Protein AF-A0A7W9W9V7-F1 (afdb_monomer_lite)

InterPro domains:
  IPR002372 Pyrrolo-quinoline quinone repeat domain [PF13360] (13-119)
  IPR011047 Quinoprotein alcohol dehydrogenase-like superfamily [SSF50998] (37-112)
  IPR015943 WD40/YVTN repeat-like-containing domain superfamily [G3DSA:2.130.10.10] (14-160)

Structure (mmCIF, N/CA/C/O backbone):
data_AF-A0A7W9W9V7-F1
#
_entry.id   AF-A0A7W9W9V7-F1
#
loop_
_atom_site.group_PDB
_atom_site.id
_atom_site.type_symbol
_atom_site.label_atom_id
_atom_site.label_alt_id
_atom_site.label_comp_id
_atom_site.label_asym_id
_atom_site.label_entity_id
_atom_site.label_seq_id
_atom_site.pdbx_PDB_ins_code
_atom_site.Cartn_x
_atom_site.Cartn_y
_atom_site.Cartn_z
_atom_site.occupancy
_atom_site.B_iso_or_equiv
_atom_site.auth_seq_id
_atom_site.auth_comp_id
_atom_site.auth_asym_id
_atom_site.auth_atom_id
_atom_site.pdbx_PDB_model_num
ATOM 1 N N . MET A 1 1 ? -5.000 15.129 20.423 1.00 68.62 1 MET A N 1
ATOM 2 C CA . MET A 1 1 ? -4.828 14.314 19.197 1.00 68.62 1 MET A CA 1
ATOM 3 C C . MET A 1 1 ? -5.102 12.851 19.519 1.00 68.62 1 MET A C 1
ATOM 5 O O . MET A 1 1 ? -4.839 12.450 20.645 1.00 68.62 1 MET A O 1
ATOM 9 N N . GLN A 1 2 ? -5.674 12.078 18.591 1.00 83.38 2 GLN A N 1
ATOM 10 C CA . GLN A 1 2 ? -5.824 10.624 18.764 1.00 83.38 2 GLN A CA 1
ATOM 11 C C . GLN A 1 2 ? -4.444 9.952 18.804 1.00 83.38 2 GLN A C 1
ATOM 13 O O . GLN A 1 2 ? -3.494 10.460 18.209 1.00 83.38 2 GLN A O 1
ATOM 18 N N . LYS A 1 3 ? -4.331 8.821 19.503 1.00 89.19 3 LYS A N 1
ATOM 19 C CA . LYS A 1 3 ? -3.087 8.054 19.621 1.00 89.19 3 LYS A CA 1
ATOM 20 C C . LYS A 1 3 ? -3.262 6.687 18.968 1.00 89.19 3 LYS A C 1
ATOM 22 O O . LYS A 1 3 ? -4.068 5.887 19.439 1.00 89.19 3 LYS A O 1
ATOM 27 N N . LEU A 1 4 ? -2.495 6.428 17.910 1.00 92.69 4 LEU A N 1
ATOM 28 C CA . LEU A 1 4 ? -2.424 5.131 17.239 1.00 92.69 4 LEU A CA 1
ATOM 29 C C . LEU A 1 4 ? -1.257 4.323 17.812 1.00 92.69 4 LEU A C 1
ATOM 31 O O . LEU A 1 4 ? -0.113 4.770 17.799 1.00 92.69 4 LEU A O 1
ATOM 35 N N . GLN A 1 5 ? -1.549 3.133 18.323 1.00 94.25 5 GLN A N 1
ATOM 36 C CA . GLN A 1 5 ? -0.560 2.165 18.774 1.00 94.25 5 GLN A CA 1
ATOM 37 C C . GLN A 1 5 ? -0.550 0.968 17.827 1.00 94.25 5 GLN A C 1
ATOM 39 O O . GLN A 1 5 ? -1.594 0.373 17.561 1.00 94.25 5 GLN A O 1
ATOM 44 N N . VAL A 1 6 ? 0.640 0.592 17.363 1.00 96.00 6 VAL A N 1
ATOM 45 C CA . VAL A 1 6 ? 0.853 -0.512 16.422 1.00 96.00 6 VAL A CA 1
ATOM 46 C C . VAL A 1 6 ? 1.598 -1.644 17.122 1.00 96.00 6 VAL A C 1
ATOM 48 O O . VAL A 1 6 ? 2.554 -1.408 17.860 1.00 96.00 6 VAL A O 1
ATOM 51 N N . ARG A 1 7 ? 1.130 -2.876 16.926 1.00 94.62 7 ARG A N 1
ATOM 52 C CA . ARG A 1 7 ? 1.750 -4.124 17.388 1.00 94.62 7 ARG A CA 1
ATOM 53 C C . ARG A 1 7 ? 1.702 -5.136 16.251 1.00 94.62 7 ARG A C 1
ATOM 55 O O . ARG A 1 7 ? 0.890 -4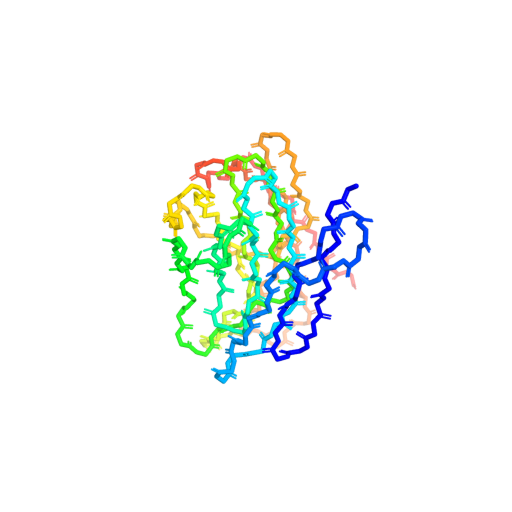.998 15.343 1.00 94.62 7 ARG A O 1
ATOM 62 N N . LYS A 1 8 ? 2.526 -6.178 16.326 1.00 92.38 8 LYS A N 1
ATOM 63 C CA . LYS A 1 8 ? 2.643 -7.189 15.268 1.00 92.38 8 LYS A CA 1
ATOM 64 C C . LYS A 1 8 ? 1.301 -7.858 14.928 1.00 92.38 8 LYS A C 1
ATOM 66 O O . LYS A 1 8 ? 1.033 -8.143 13.767 1.00 92.38 8 LYS A O 1
ATOM 71 N N . GLU A 1 9 ? 0.434 -8.067 15.912 1.00 93.69 9 GLU A N 1
ATOM 72 C CA . GLU A 1 9 ? -0.843 -8.776 15.753 1.00 93.69 9 GLU A CA 1
ATOM 73 C C . GLU A 1 9 ? -2.027 -7.838 15.470 1.00 93.69 9 GLU A C 1
ATOM 75 O O . GLU A 1 9 ? -3.124 -8.295 15.142 1.00 93.69 9 GLU A O 1
ATOM 80 N N . GLY A 1 10 ? -1.855 -6.527 15.649 1.00 96.19 10 GLY A N 1
ATOM 81 C CA . GLY A 1 10 ? -2.987 -5.615 15.715 1.00 96.19 10 GLY A CA 1
ATOM 82 C C . GLY A 1 10 ? -2.635 -4.161 15.977 1.00 96.19 10 GLY A C 1
ATOM 83 O O . GLY A 1 10 ? -1.504 -3.804 16.295 1.00 96.19 10 GLY A O 1
ATOM 84 N N . ILE A 1 11 ? -3.652 -3.313 15.906 1.00 96.88 11 ILE A N 1
ATOM 85 C CA . ILE A 1 11 ? -3.535 -1.895 16.243 1.00 96.88 11 ILE A CA 1
ATOM 86 C C . ILE A 1 11 ? -4.584 -1.496 17.274 1.00 96.88 11 ILE A C 1
ATOM 88 O O . ILE A 1 11 ? -5.614 -2.158 17.434 1.00 96.88 11 ILE A O 1
ATOM 92 N N . GLN A 1 12 ? -4.331 -0.384 17.948 1.00 95.62 12 GLN A N 1
ATOM 93 C CA . GLN A 1 12 ? -5.271 0.252 18.853 1.00 95.62 12 GLN A CA 1
ATOM 94 C C . GLN A 1 12 ? -5.295 1.753 18.594 1.00 95.62 12 GLN A C 1
ATOM 96 O O . GLN A 1 12 ? -4.243 2.384 18.509 1.00 95.62 12 GLN A O 1
ATOM 101 N N . LEU A 1 13 ? -6.495 2.318 18.520 1.00 93.88 13 LEU A N 1
ATOM 102 C CA . LEU A 1 13 ? -6.699 3.755 18.456 1.00 93.88 13 LEU A CA 1
ATOM 103 C C . LEU A 1 13 ? -7.353 4.224 19.758 1.00 93.88 13 LEU A C 1
ATOM 105 O O . LEU A 1 13 ? -8.423 3.747 20.146 1.00 93.88 13 LEU A O 1
ATOM 109 N N . SER A 1 14 ? -6.697 5.159 20.437 1.00 90.50 14 SER A N 1
ATOM 110 C CA . SER A 1 14 ? -7.190 5.794 21.660 1.00 90.50 14 SER A CA 1
ATOM 111 C C . SER A 1 14 ? -7.475 7.274 21.421 1.00 90.50 14 SER A C 1
ATOM 113 O O . SER A 1 14 ? -6.846 7.924 20.580 1.00 90.50 14 SER A O 1
ATOM 115 N N . ASN A 1 15 ? -8.417 7.832 22.182 1.00 84.06 15 ASN A N 1
ATOM 116 C CA . ASN A 1 15 ? -8.675 9.270 22.150 1.00 84.06 15 ASN A CA 1
ATOM 117 C C . ASN A 1 15 ? -7.528 10.069 22.810 1.00 84.06 15 ASN A C 1
ATOM 119 O O . ASN A 1 15 ? -6.579 9.499 23.349 1.00 84.06 15 ASN A O 1
ATOM 123 N N . ALA A 1 16 ? -7.626 11.403 22.794 1.00 74.62 16 ALA A N 1
ATOM 124 C CA . ALA A 1 16 ? -6.597 12.288 23.352 1.00 74.62 16 ALA A CA 1
ATOM 125 C C . ALA A 1 16 ? -6.362 12.114 24.864 1.00 74.62 16 ALA A C 1
ATOM 127 O O . ALA A 1 16 ? -5.272 12.401 25.344 1.00 74.62 16 ALA A O 1
ATOM 128 N N . ALA A 1 17 ? -7.357 11.607 25.596 1.00 74.25 17 ALA A N 1
ATOM 129 C CA . ALA A 1 17 ? -7.260 11.299 27.021 1.00 74.25 17 ALA A CA 1
ATOM 130 C C . ALA A 1 17 ? -6.739 9.871 27.288 1.00 74.25 17 ALA A C 1
ATOM 132 O O . ALA A 1 17 ? -6.799 9.392 28.416 1.00 74.25 17 ALA A O 1
ATOM 133 N N . GLY A 1 18 ? -6.289 9.152 26.252 1.00 68.75 18 GLY A N 1
ATOM 134 C CA . GLY A 1 18 ? -5.790 7.781 26.359 1.00 68.75 18 GLY A CA 1
ATOM 135 C C . GLY A 1 18 ? -6.872 6.719 26.574 1.00 68.75 18 GLY A C 1
ATOM 136 O O . GLY A 1 18 ? -6.539 5.536 26.646 1.00 68.75 18 GLY A O 1
ATOM 137 N N . ARG A 1 19 ? -8.158 7.096 26.625 1.00 74.25 19 ARG A N 1
ATOM 138 C CA . ARG A 1 19 ? -9.258 6.130 26.742 1.00 74.25 19 ARG A CA 1
ATOM 139 C C . ARG A 1 19 ? -9.362 5.324 25.450 1.00 74.25 19 ARG A C 1
ATOM 141 O O . ARG A 1 19 ? -9.248 5.880 24.352 1.00 74.25 19 ARG A O 1
ATOM 148 N N . ALA A 1 20 ? -9.555 4.015 25.602 1.00 71.88 20 ALA A N 1
ATOM 149 C CA . ALA A 1 20 ? -9.632 3.087 24.484 1.00 71.88 20 ALA A CA 1
ATOM 150 C C . ALA A 1 20 ? -10.795 3.475 23.559 1.00 71.88 20 ALA A C 1
ATOM 152 O O . ALA A 1 20 ? -11.940 3.528 24.000 1.00 71.88 20 ALA A O 1
ATOM 153 N N . GLY A 1 21 ? -10.488 3.774 22.294 1.00 87.69 21 GLY A N 1
ATOM 154 C CA . GLY A 1 21 ? -11.496 3.911 21.247 1.00 87.69 21 GLY A CA 1
ATOM 155 C C . GLY A 1 21 ? -11.855 2.528 20.726 1.00 87.69 21 GLY A C 1
ATOM 156 O O . GLY A 1 21 ? -12.924 2.002 21.012 1.00 87.69 21 GLY A O 1
ATOM 157 N N . TRP A 1 22 ? -10.919 1.904 20.015 1.00 94.31 22 TRP A N 1
ATOM 158 C CA . TRP A 1 22 ? -11.064 0.529 19.544 1.00 94.31 22 TRP A CA 1
ATOM 159 C C . TRP A 1 22 ? -9.703 -0.147 19.366 1.00 94.31 22 TRP A C 1
ATOM 161 O O . TRP A 1 22 ? -8.666 0.503 19.212 1.00 94.31 22 TRP A O 1
ATOM 171 N N . LYS A 1 23 ? -9.714 -1.482 19.381 1.00 95.50 23 LYS A N 1
ATOM 172 C CA . LYS A 1 23 ? -8.563 -2.345 19.090 1.00 95.50 23 LYS A CA 1
ATOM 173 C C . LYS A 1 23 ? -8.964 -3.357 18.026 1.00 95.50 23 LYS A C 1
ATOM 175 O O . LYS A 1 23 ? -10.078 -3.875 18.062 1.00 95.50 23 LYS A O 1
ATOM 180 N N . LYS A 1 24 ? -8.056 -3.658 17.098 1.00 96.31 24 LYS A N 1
ATOM 181 C CA . LYS A 1 24 ? -8.298 -4.617 16.017 1.00 96.31 24 LYS A CA 1
ATOM 182 C C . LYS A 1 24 ? -7.123 -5.567 15.847 1.00 96.31 24 LYS A C 1
ATOM 184 O O . LYS A 1 24 ? -5.980 -5.123 15.789 1.00 96.31 24 LYS A O 1
ATOM 189 N N . SER A 1 25 ? -7.431 -6.860 15.763 1.00 96.62 25 SER A N 1
ATOM 190 C CA . SER A 1 25 ? -6.486 -7.915 15.386 1.00 96.62 25 SER A CA 1
ATOM 191 C C . SER A 1 25 ? -6.539 -8.155 13.877 1.00 96.62 25 SER A C 1
ATOM 193 O O . SER A 1 25 ? -7.611 -8.032 13.271 1.00 96.62 25 SER A O 1
ATOM 195 N N . PHE A 1 26 ? -5.397 -8.499 13.284 1.00 96.00 26 PHE A N 1
ATOM 196 C CA . PHE A 1 26 ? -5.284 -8.873 11.868 1.00 96.00 26 PHE A CA 1
ATOM 197 C C . PHE A 1 26 ? -4.765 -10.290 11.653 1.00 96.00 26 PHE A C 1
ATOM 199 O O . PHE A 1 26 ? -4.544 -10.668 10.504 1.00 96.00 26 PHE A O 1
ATOM 206 N N . LEU A 1 27 ? -4.625 -11.082 12.721 1.00 93.62 27 LEU A N 1
ATOM 207 C CA . LEU A 1 27 ? -4.211 -12.477 12.609 1.00 93.62 27 LEU A CA 1
ATOM 208 C C . LEU A 1 27 ? -5.088 -13.233 11.583 1.00 93.62 27 LEU A C 1
ATOM 210 O O . LEU A 1 27 ? -6.304 -13.025 11.551 1.00 93.62 27 LEU A O 1
ATOM 214 N N . PRO A 1 28 ? -4.490 -14.086 10.730 1.00 92.94 28 PRO A N 1
ATOM 215 C CA . PRO A 1 28 ? -3.086 -14.516 10.757 1.00 92.94 28 PRO A CA 1
ATOM 216 C C . PRO A 1 28 ? -2.092 -13.528 10.115 1.00 92.94 28 PRO A C 1
ATOM 218 O O . PRO A 1 28 ? -0.888 -13.771 10.157 1.00 92.94 28 PRO A O 1
ATOM 221 N N . ALA A 1 29 ? -2.554 -12.419 9.532 1.00 93.38 29 ALA A N 1
ATOM 222 C CA . ALA A 1 29 ? -1.665 -11.426 8.941 1.00 93.38 29 ALA A CA 1
ATOM 223 C C . ALA A 1 29 ? -0.896 -10.648 10.022 1.00 93.38 29 ALA A C 1
ATOM 225 O O . ALA A 1 29 ? -1.431 -10.298 11.076 1.00 93.38 29 ALA A O 1
ATOM 226 N N . THR A 1 30 ? 0.371 -10.357 9.733 1.00 96.12 30 THR A N 1
ATOM 227 C CA . THR A 1 30 ? 1.224 -9.522 10.587 1.00 96.12 30 THR A CA 1
ATOM 228 C C . THR A 1 30 ? 1.097 -8.062 10.174 1.00 96.12 30 THR A C 1
ATOM 230 O O . THR A 1 30 ? 1.137 -7.758 8.985 1.00 96.12 30 THR A O 1
ATOM 233 N N . VAL A 1 31 ? 0.980 -7.152 11.137 1.00 97.88 31 VAL A N 1
ATOM 234 C CA . VAL A 1 31 ? 1.024 -5.707 10.898 1.00 97.88 31 VAL A CA 1
ATOM 235 C C . VAL A 1 31 ? 2.471 -5.267 10.701 1.00 97.88 31 VAL A C 1
ATOM 237 O O . VAL A 1 31 ? 3.326 -5.504 11.552 1.00 97.88 31 VAL A O 1
ATOM 240 N N . ILE A 1 32 ? 2.722 -4.607 9.576 1.00 97.06 32 ILE A N 1
ATOM 241 C CA . ILE A 1 32 ? 4.015 -4.016 9.211 1.00 97.06 32 ILE A CA 1
ATOM 242 C C . ILE A 1 32 ? 4.066 -2.555 9.665 1.00 97.06 32 ILE A C 1
ATOM 244 O O . ILE A 1 32 ? 5.096 -2.077 10.127 1.00 97.06 32 ILE A O 1
ATOM 248 N N . GLY A 1 33 ? 2.943 -1.849 9.564 1.00 97.44 33 GLY A N 1
ATOM 249 C CA . GLY A 1 33 ? 2.835 -0.455 9.970 1.00 97.44 33 GLY A CA 1
ATOM 250 C C . GLY A 1 33 ? 1.412 0.059 9.829 1.00 97.44 33 GLY A C 1
ATOM 251 O O . GLY A 1 33 ? 0.570 -0.585 9.196 1.00 97.44 33 GLY A O 1
ATOM 252 N N . ALA A 1 34 ? 1.129 1.213 10.421 1.00 97.75 34 ALA A N 1
ATOM 253 C CA . ALA A 1 34 ? -0.162 1.861 10.268 1.00 97.75 34 ALA A CA 1
ATOM 254 C C . ALA A 1 34 ? -0.059 3.379 10.399 1.00 97.75 34 ALA A C 1
ATOM 256 O O . ALA A 1 34 ? 0.781 3.894 11.135 1.00 97.75 34 ALA A O 1
ATOM 257 N N . GLU A 1 35 ? -0.960 4.080 9.722 1.00 97.00 35 GLU A N 1
ATOM 258 C CA . GLU A 1 35 ? -1.030 5.536 9.706 1.00 97.00 35 GLU A CA 1
ATOM 259 C C . GLU A 1 35 ? -2.478 5.999 9.875 1.00 97.00 35 GLU A C 1
ATOM 261 O O . GLU A 1 35 ? -3.396 5.446 9.266 1.00 97.00 35 GLU A O 1
ATOM 266 N N . LEU A 1 36 ? -2.682 7.008 10.724 1.00 95.44 36 LEU A N 1
ATOM 267 C CA . LEU A 1 36 ? -3.952 7.716 10.856 1.00 95.44 36 LEU A CA 1
ATOM 268 C C . LEU A 1 36 ? -3.914 8.930 9.923 1.00 95.44 36 LEU A C 1
ATOM 270 O O . LEU A 1 36 ? -3.105 9.831 10.130 1.00 95.44 36 LEU A O 1
ATOM 274 N N . ALA A 1 37 ? -4.817 8.972 8.948 1.00 93.75 37 ALA A N 1
ATOM 275 C CA . ALA A 1 37 ? -4.983 10.088 8.029 1.00 93.75 37 ALA A CA 1
ATOM 276 C C . ALA A 1 37 ? -6.449 10.534 8.036 1.00 93.75 37 ALA A C 1
ATOM 278 O O . ALA A 1 37 ? -7.335 9.807 7.585 1.00 93.75 37 ALA A O 1
ATOM 279 N N . SER A 1 38 ? -6.700 11.735 8.561 1.00 89.62 38 SER A N 1
ATOM 280 C CA . SER A 1 38 ? -8.045 12.309 8.701 1.00 89.62 38 SER A CA 1
ATOM 281 C C . SER A 1 38 ? -9.007 11.384 9.470 1.00 89.62 38 SER A C 1
ATOM 283 O O . SER A 1 38 ? -8.833 11.173 10.670 1.00 89.62 38 SER A O 1
ATOM 285 N N . ASP A 1 39 ? -10.021 10.839 8.798 1.00 93.56 39 ASP A N 1
ATOM 286 C CA . ASP A 1 39 ? -11.054 9.949 9.332 1.00 93.56 39 ASP A CA 1
ATOM 287 C C . ASP A 1 39 ? -10.761 8.462 9.066 1.00 93.56 39 ASP A C 1
ATOM 289 O O . ASP A 1 39 ? -11.617 7.605 9.300 1.00 93.56 39 ASP A O 1
ATOM 293 N N . ARG A 1 40 ? -9.552 8.134 8.598 1.00 96.62 40 ARG A N 1
ATOM 294 C CA . ARG A 1 40 ? -9.166 6.787 8.170 1.00 96.62 40 ARG A CA 1
ATOM 295 C C . ARG A 1 40 ? -7.881 6.314 8.824 1.00 96.62 40 ARG A C 1
ATOM 297 O O . ARG A 1 40 ? -6.961 7.086 9.078 1.00 96.62 40 ARG A O 1
ATOM 304 N N . VAL A 1 41 ? -7.797 5.007 9.042 1.00 97.81 41 VAL A N 1
ATOM 305 C CA . VAL A 1 41 ? -6.564 4.328 9.446 1.00 97.81 41 VAL A CA 1
ATOM 306 C C . VAL A 1 41 ? -6.155 3.352 8.358 1.00 97.81 41 VAL A C 1
ATOM 308 O O . VAL A 1 41 ? -6.908 2.443 8.012 1.00 97.81 41 VAL A O 1
ATOM 311 N N . PHE A 1 42 ? -4.947 3.524 7.841 1.00 98.50 42 PHE A N 1
ATOM 312 C CA . PHE A 1 42 ? -4.347 2.658 6.839 1.00 98.50 42 PHE A CA 1
ATOM 313 C C . PHE A 1 42 ? -3.393 1.705 7.537 1.00 98.50 42 PHE A C 1
ATOM 315 O O . PHE A 1 42 ? -2.492 2.141 8.244 1.00 98.50 42 PHE A O 1
ATOM 322 N N . VAL A 1 43 ? -3.593 0.404 7.363 1.00 98.62 43 VAL A N 1
ATOM 323 C CA . VAL A 1 43 ? -2.812 -0.643 8.023 1.00 98.62 43 VAL A CA 1
ATOM 324 C C . VAL A 1 43 ? -2.151 -1.492 6.959 1.00 98.62 43 VAL A C 1
ATOM 326 O O . VAL A 1 43 ? -2.822 -2.205 6.211 1.00 98.62 43 VAL A O 1
ATOM 329 N N . THR A 1 44 ? -0.828 -1.412 6.897 1.00 98.56 44 THR A N 1
ATOM 330 C CA . THR A 1 44 ? -0.032 -2.304 6.059 1.00 98.56 44 THR A CA 1
ATOM 331 C C . THR A 1 44 ? 0.127 -3.619 6.797 1.00 98.56 44 THR A C 1
ATOM 333 O O . THR A 1 44 ? 0.644 -3.657 7.916 1.00 98.56 44 THR A O 1
ATOM 336 N N . VAL A 1 45 ? -0.341 -4.692 6.178 1.00 97.62 45 VAL A N 1
ATOM 337 C CA . VAL A 1 45 ? -0.298 -6.053 6.708 1.00 97.62 45 VAL A CA 1
ATOM 338 C C . VAL A 1 45 ? 0.468 -6.954 5.746 1.00 97.62 45 VAL A C 1
ATOM 340 O O . VAL A 1 45 ? 0.657 -6.606 4.587 1.00 97.62 45 VAL A O 1
ATOM 343 N N . SER A 1 46 ? 0.906 -8.123 6.200 1.00 95.62 46 SER A N 1
ATOM 344 C CA . SER A 1 46 ? 1.770 -9.025 5.427 1.00 95.62 46 SER A CA 1
ATOM 345 C C . SER A 1 46 ? 1.233 -9.438 4.050 1.00 95.62 46 SER A C 1
ATOM 347 O O . SER A 1 46 ? 2.029 -9.846 3.215 1.00 95.62 46 SER A O 1
ATOM 349 N N . ASP A 1 47 ? -0.073 -9.320 3.796 1.00 94.19 47 ASP A N 1
ATOM 350 C CA . ASP A 1 47 ? -0.717 -9.640 2.514 1.00 94.19 47 ASP A CA 1
ATOM 351 C C . ASP A 1 47 ? -1.307 -8.414 1.778 1.00 94.19 47 ASP A C 1
ATOM 353 O O . ASP A 1 47 ? -2.039 -8.574 0.799 1.00 94.19 47 ASP A O 1
ATOM 357 N N . GLY A 1 48 ? -1.022 -7.183 2.223 1.00 96.88 48 GLY A N 1
ATOM 358 C CA . GLY A 1 48 ? -1.446 -5.965 1.525 1.00 96.88 48 GLY A CA 1
ATOM 359 C C . GLY A 1 48 ? -1.753 -4.766 2.424 1.00 96.88 48 GLY A C 1
ATOM 360 O O . GLY A 1 48 ? -1.056 -4.494 3.400 1.00 96.88 48 GLY A O 1
ATOM 361 N N . LEU A 1 49 ? -2.788 -4.005 2.065 1.00 98.62 49 LEU A N 1
ATOM 362 C CA . LEU A 1 49 ? -3.175 -2.753 2.718 1.00 98.62 49 LEU A CA 1
ATOM 363 C C . LEU A 1 49 ? -4.664 -2.770 3.074 1.00 98.62 49 LEU A C 1
ATOM 365 O O . LEU A 1 49 ? -5.517 -3.092 2.247 1.00 98.62 49 LEU A O 1
ATOM 369 N N . ILE A 1 50 ? -4.989 -2.397 4.306 1.00 98.56 50 ILE A N 1
ATOM 370 C CA . ILE A 1 50 ? -6.362 -2.302 4.806 1.00 98.56 50 ILE A CA 1
ATOM 371 C C . ILE A 1 50 ? -6.652 -0.848 5.164 1.00 98.56 50 ILE A C 1
ATOM 373 O O . ILE A 1 50 ? -5.843 -0.213 5.832 1.00 98.56 50 ILE A O 1
ATOM 377 N N . CYS A 1 51 ? -7.825 -0.344 4.787 1.00 98.56 51 CYS A N 1
ATOM 378 C CA . CYS A 1 51 ? -8.326 0.936 5.278 1.00 98.56 51 CYS A CA 1
ATOM 379 C C . CYS A 1 51 ? -9.489 0.709 6.236 1.00 98.56 51 CYS A C 1
ATOM 381 O O . CYS A 1 51 ? -10.423 -0.048 5.946 1.00 98.56 51 CYS A O 1
ATOM 383 N N . LEU A 1 52 ? -9.420 1.371 7.382 1.00 98.44 52 LEU A N 1
ATOM 384 C CA . LEU A 1 52 ? -10.436 1.358 8.417 1.00 98.44 52 LEU A CA 1
ATOM 385 C C . LEU A 1 52 ? -11.001 2.760 8.620 1.00 98.44 52 LEU A C 1
ATOM 387 O O . LEU A 1 52 ? -10.281 3.747 8.517 1.00 98.44 52 LEU A O 1
ATOM 391 N N . ASP A 1 53 ? -12.262 2.822 9.012 1.00 96.44 53 ASP A N 1
ATOM 392 C CA . ASP A 1 53 ? -12.870 4.002 9.610 1.00 96.44 53 ASP A CA 1
ATOM 393 C C . ASP A 1 53 ? -12.203 4.288 10.966 1.00 96.44 53 ASP A C 1
ATOM 395 O O . ASP A 1 53 ? -12.175 3.424 11.847 1.00 96.44 53 ASP A O 1
ATOM 399 N N . ALA A 1 54 ? -11.657 5.488 11.153 1.00 94.50 54 ALA A N 1
ATOM 400 C CA . ALA A 1 54 ? -10.951 5.851 12.380 1.00 94.50 54 ALA A CA 1
ATOM 401 C C . ALA A 1 54 ? -11.893 5.958 13.585 1.00 94.50 54 ALA A C 1
ATOM 403 O O . ALA A 1 54 ? -11.461 5.775 14.722 1.00 94.50 54 ALA A O 1
ATOM 404 N N . LYS A 1 55 ? -13.186 6.219 13.375 1.00 92.38 55 LYS A N 1
ATOM 405 C CA . LYS A 1 55 ? -14.145 6.375 14.473 1.00 92.38 55 LYS A CA 1
ATOM 406 C C . LYS A 1 55 ? -14.499 5.034 15.121 1.00 92.38 55 LYS A C 1
ATOM 408 O O . LYS A 1 55 ? -14.565 4.957 16.345 1.00 92.38 55 LYS A O 1
ATOM 413 N N . HIS A 1 56 ? -14.686 3.984 14.325 1.00 92.00 56 HIS A N 1
ATOM 414 C CA . HIS A 1 56 ? -15.212 2.697 14.793 1.00 92.00 56 HIS A CA 1
ATOM 415 C C . HIS A 1 56 ? 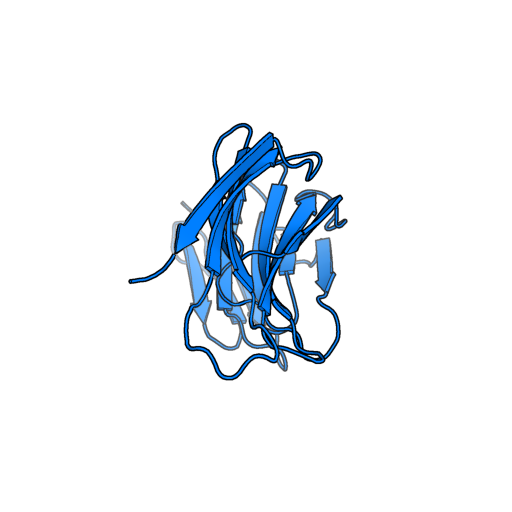-14.292 1.497 14.514 1.00 92.00 56 HIS A C 1
ATOM 417 O O . HIS A 1 56 ? -14.602 0.386 14.935 1.00 92.00 56 HIS A O 1
ATOM 423 N N . GLY A 1 57 ? -13.200 1.667 13.763 1.00 95.50 57 GLY A N 1
ATOM 424 C CA . GLY A 1 57 ? -12.289 0.578 13.385 1.00 95.50 57 GLY A CA 1
ATOM 425 C C . GLY A 1 57 ? -12.875 -0.394 12.355 1.00 95.50 57 GLY A C 1
ATOM 426 O O . GLY A 1 57 ? -12.334 -1.485 12.140 1.00 95.50 57 GLY A O 1
ATOM 427 N N . ARG A 1 58 ? -13.995 -0.028 11.719 1.00 96.94 58 ARG A N 1
ATOM 428 C CA . ARG A 1 58 ? -14.656 -0.845 10.693 1.00 96.94 58 ARG A CA 1
ATOM 429 C C . ARG A 1 58 ? -13.832 -0.825 9.415 1.00 96.94 58 ARG A C 1
ATOM 431 O O . ARG A 1 58 ? -13.397 0.234 8.984 1.00 96.94 58 ARG A O 1
ATOM 438 N N . GLN A 1 59 ? -13.645 -1.987 8.796 1.00 98.12 59 GLN A N 1
ATOM 439 C CA . GLN A 1 59 ? -12.963 -2.062 7.507 1.00 98.12 59 GLN A CA 1
ATOM 440 C C . GLN A 1 59 ? -13.813 -1.404 6.421 1.00 98.12 59 GLN A C 1
ATOM 442 O O . GLN A 1 59 ? -14.961 -1.794 6.223 1.00 98.12 59 GLN A O 1
ATOM 447 N N . LEU A 1 60 ? -13.225 -0.432 5.726 1.00 98.38 60 LEU A N 1
ATOM 448 C CA . LEU A 1 60 ? -13.817 0.235 4.569 1.00 98.38 60 LEU A CA 1
ATOM 449 C C . LEU A 1 60 ? -13.463 -0.518 3.289 1.00 98.38 60 LEU A C 1
ATOM 451 O O . LEU A 1 60 ? -14.334 -0.808 2.476 1.00 98.38 60 LEU A O 1
ATOM 455 N N . TRP A 1 61 ? -12.192 -0.892 3.141 1.00 98.69 61 TRP A N 1
ATOM 456 C CA . TRP A 1 61 ? -11.708 -1.684 2.015 1.00 98.69 61 TRP A CA 1
ATOM 457 C C . TRP A 1 61 ? -10.427 -2.446 2.369 1.00 98.69 61 TRP A C 1
ATOM 459 O O . TRP A 1 61 ? -9.781 -2.188 3.390 1.00 98.69 61 TRP A O 1
ATOM 469 N N . ARG A 1 62 ? -10.059 -3.401 1.509 1.00 98.19 62 ARG A N 1
ATOM 470 C CA . ARG A 1 62 ? -8.788 -4.131 1.567 1.00 98.19 62 ARG A CA 1
ATOM 471 C C . ARG A 1 62 ? -8.218 -4.296 0.164 1.00 98.19 62 ARG A C 1
ATOM 473 O O . ARG A 1 62 ? -8.875 -4.863 -0.702 1.00 98.19 62 ARG A O 1
ATOM 480 N N . PHE A 1 63 ? -6.984 -3.850 -0.013 1.00 98.31 63 PHE A N 1
ATOM 481 C CA . PHE A 1 63 ? -6.154 -4.141 -1.168 1.00 98.31 63 PHE A CA 1
ATOM 482 C C . PHE A 1 63 ? -5.261 -5.337 -0.827 1.00 98.31 63 PHE A C 1
ATOM 484 O O . PHE A 1 63 ? -4.509 -5.286 0.148 1.00 98.31 63 PHE A O 1
ATOM 491 N N . ARG A 1 64 ? -5.365 -6.423 -1.595 1.00 97.06 64 ARG A N 1
ATOM 492 C CA . ARG A 1 64 ? -4.534 -7.620 -1.415 1.00 97.06 64 ARG A CA 1
ATOM 493 C C . ARG A 1 64 ? -3.446 -7.658 -2.472 1.00 97.06 64 ARG A C 1
ATOM 495 O O . ARG A 1 64 ? -3.709 -7.389 -3.643 1.00 97.06 64 ARG A O 1
ATOM 502 N N . LEU A 1 65 ? -2.244 -8.015 -2.048 1.00 95.44 65 LEU A N 1
ATOM 503 C CA . LEU A 1 65 ? -1.190 -8.401 -2.971 1.00 95.44 65 LEU A CA 1
ATOM 504 C C . LEU A 1 65 ? -1.444 -9.831 -3.482 1.00 95.44 65 LEU A C 1
ATOM 506 O O . LEU A 1 65 ? -2.163 -10.588 -2.826 1.00 95.44 65 LEU A O 1
ATOM 510 N N . PRO A 1 66 ? -0.873 -10.203 -4.641 1.00 91.00 66 PRO A N 1
ATOM 511 C CA . PRO A 1 66 ? -0.849 -11.591 -5.090 1.00 91.00 66 PRO A CA 1
ATOM 512 C C . PRO A 1 66 ? -0.206 -12.533 -4.064 1.00 91.00 66 PRO A C 1
ATOM 514 O O . PRO A 1 66 ? 0.574 -12.106 -3.209 1.00 91.00 66 PRO A O 1
ATOM 517 N N . ASP A 1 67 ? -0.501 -13.827 -4.180 1.00 85.94 67 ASP A N 1
ATOM 518 C CA . ASP A 1 67 ? 0.081 -14.844 -3.307 1.00 85.94 67 ASP A CA 1
ATOM 519 C C . ASP A 1 67 ? 1.614 -14.823 -3.353 1.00 85.94 67 ASP A C 1
ATOM 521 O O . ASP A 1 67 ? 2.225 -14.565 -4.388 1.00 85.94 67 ASP A O 1
ATOM 525 N N . ARG A 1 68 ? 2.241 -15.123 -2.207 1.00 82.44 68 ARG A N 1
ATOM 526 C CA . ARG A 1 68 ? 3.705 -15.107 -2.009 1.00 82.44 68 ARG A CA 1
ATOM 527 C C . ARG A 1 68 ? 4.368 -13.739 -2.210 1.00 82.44 68 ARG A C 1
ATOM 529 O O . ARG A 1 68 ? 5.595 -13.668 -2.296 1.00 82.44 68 ARG A O 1
ATOM 536 N N . HIS A 1 69 ? 3.596 -12.659 -2.260 1.00 90.25 69 HIS A N 1
ATOM 537 C CA . HIS A 1 69 ? 4.112 -11.298 -2.174 1.00 90.25 69 HIS A CA 1
ATOM 538 C C . HIS A 1 69 ? 3.929 -10.759 -0.758 1.00 90.25 69 HIS A C 1
ATOM 540 O O . HIS A 1 69 ? 2.975 -11.110 -0.063 1.00 90.25 69 HIS A O 1
ATOM 546 N N . SER A 1 70 ? 4.831 -9.881 -0.331 1.00 91.25 70 SER A N 1
ATOM 547 C CA . SER A 1 70 ? 4.734 -9.226 0.973 1.00 91.25 70 SER A CA 1
ATOM 548 C C . SER A 1 70 ? 5.181 -7.772 0.875 1.00 91.25 70 SER A C 1
ATOM 550 O O . SER A 1 70 ? 6.149 -7.478 0.162 1.00 91.25 70 SER A O 1
ATOM 552 N N . PRO A 1 71 ? 4.503 -6.830 1.560 1.00 95.38 71 PRO A N 1
ATOM 553 C CA . PRO A 1 71 ? 4.986 -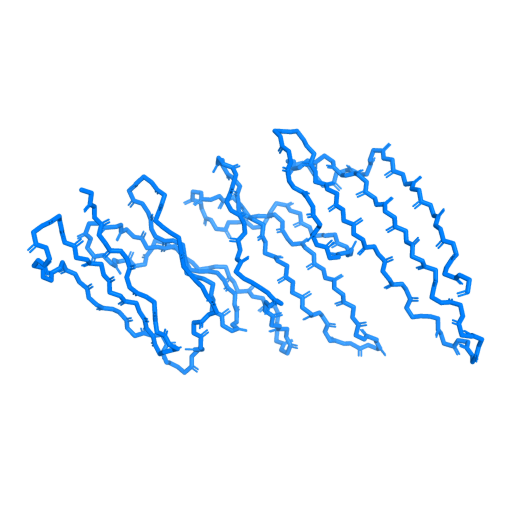5.462 1.592 1.00 95.38 71 PRO A CA 1
ATOM 554 C C . PRO A 1 71 ? 6.391 -5.413 2.195 1.00 95.38 71 PRO A C 1
ATOM 556 O O . PRO A 1 71 ? 6.665 -6.054 3.208 1.00 95.38 71 PRO A O 1
ATOM 559 N N . SER A 1 72 ? 7.280 -4.640 1.578 1.00 92.94 72 SER A N 1
ATOM 560 C CA . SER A 1 72 ? 8.655 -4.478 2.059 1.00 92.94 72 SER A CA 1
ATOM 561 C C . SER A 1 72 ? 8.749 -3.468 3.205 1.00 92.94 72 SER A C 1
ATOM 563 O O . SER A 1 72 ? 9.727 -3.461 3.948 1.00 92.94 72 SER A O 1
ATOM 565 N N . LYS A 1 73 ? 7.732 -2.610 3.348 1.00 95.38 73 LYS A N 1
ATOM 566 C CA . LYS A 1 73 ? 7.632 -1.546 4.352 1.00 95.38 73 LYS A CA 1
ATOM 567 C C . LYS A 1 73 ? 6.191 -1.066 4.509 1.00 95.38 73 LYS A C 1
ATOM 569 O O . LYS A 1 73 ? 5.315 -1.462 3.742 1.00 95.38 73 LYS A O 1
ATOM 574 N N . GLN A 1 74 ? 5.959 -0.192 5.491 1.00 97.00 74 GLN A N 1
ATOM 575 C CA . GLN A 1 74 ? 4.693 0.527 5.635 1.00 97.00 74 GLN A CA 1
ATOM 576 C C . GLN A 1 74 ? 4.364 1.304 4.349 1.00 97.00 74 GLN A C 1
ATOM 578 O O . GLN A 1 74 ? 5.240 1.935 3.753 1.00 97.00 74 GLN A O 1
ATOM 583 N N . ALA A 1 75 ? 3.100 1.253 3.928 1.00 97.81 75 ALA A N 1
ATOM 584 C CA . ALA A 1 75 ? 2.597 2.019 2.799 1.00 97.81 75 ALA A CA 1
ATOM 585 C C . ALA A 1 75 ? 2.748 3.527 3.042 1.00 97.81 75 ALA A C 1
ATOM 587 O O . ALA A 1 75 ? 2.555 4.006 4.157 1.00 97.81 75 ALA A O 1
ATOM 588 N N . VAL A 1 76 ? 3.063 4.270 1.983 1.00 98.00 76 VAL A N 1
ATOM 589 C CA . VAL A 1 76 ? 3.237 5.727 2.044 1.00 98.00 76 VAL A CA 1
ATOM 590 C C . VAL A 1 76 ? 1.955 6.400 1.575 1.00 98.00 76 VAL A C 1
ATOM 592 O O . VAL A 1 76 ? 1.512 6.153 0.452 1.00 98.00 76 VAL A O 1
ATOM 595 N N . LEU A 1 77 ? 1.365 7.258 2.405 1.00 97.31 77 LEU A N 1
ATOM 596 C CA . LEU A 1 77 ? 0.193 8.051 2.034 1.00 97.31 77 LEU A CA 1
ATOM 597 C C . LEU A 1 77 ? 0.604 9.391 1.419 1.00 97.31 77 LEU A C 1
ATOM 599 O O . LEU A 1 77 ? 1.545 10.046 1.864 1.00 97.31 77 LEU A O 1
ATOM 603 N N . SER A 1 78 ? -0.110 9.820 0.379 1.00 95.81 78 SER A N 1
ATOM 604 C CA . SER A 1 78 ? 0.082 11.138 -0.223 1.00 95.81 78 SER A CA 1
ATOM 605 C C . SER A 1 78 ? -1.206 11.663 -0.860 1.00 95.81 78 SER A C 1
ATOM 607 O O . SER A 1 78 ? -1.434 11.534 -2.067 1.00 95.81 78 SER A O 1
ATOM 609 N N . GLY A 1 79 ? -2.053 12.288 -0.042 1.00 94.12 79 GLY A N 1
ATOM 610 C CA . GLY A 1 79 ? -3.375 12.768 -0.457 1.00 94.12 79 GLY A CA 1
ATOM 611 C C . GLY A 1 79 ? -4.282 11.609 -0.877 1.00 94.12 79 GLY A C 1
ATOM 612 O O . GLY A 1 79 ? -4.499 10.671 -0.112 1.00 94.12 79 GLY A O 1
ATOM 613 N N . GLU A 1 80 ? -4.758 11.644 -2.120 1.00 95.75 80 GLU A N 1
ATOM 614 C CA . GLU A 1 80 ? -5.685 10.644 -2.686 1.00 95.75 80 GLU A CA 1
ATOM 615 C C . GLU A 1 80 ? -5.052 9.259 -2.935 1.00 95.75 80 GLU A C 1
ATOM 617 O O . GLU A 1 80 ? -5.722 8.342 -3.406 1.00 95.75 80 GLU A O 1
ATOM 622 N N . LEU A 1 81 ? -3.748 9.103 -2.687 1.00 97.75 81 LEU A N 1
ATOM 623 C CA . LEU A 1 81 ? -2.982 7.920 -3.068 1.00 97.75 81 LEU A CA 1
ATOM 624 C C . LEU A 1 81 ? -2.310 7.266 -1.866 1.00 97.75 81 LEU A C 1
ATOM 626 O O . LEU A 1 81 ? -1.759 7.941 -0.995 1.00 97.75 81 LEU A O 1
ATOM 630 N N . ALA A 1 82 ? -2.294 5.939 -1.880 1.00 98.12 82 ALA A N 1
ATOM 631 C CA . ALA A 1 82 ? -1.457 5.106 -1.036 1.00 98.12 82 ALA A CA 1
ATOM 632 C C . ALA A 1 82 ? -0.488 4.305 -1.914 1.00 98.12 82 ALA A C 1
ATOM 634 O O . ALA A 1 82 ? -0.911 3.632 -2.855 1.00 98.12 82 ALA A O 1
ATOM 635 N N . PHE A 1 83 ? 0.804 4.350 -1.598 1.00 98.31 83 PHE A N 1
ATOM 636 C CA . PHE A 1 83 ? 1.832 3.593 -2.306 1.00 98.31 83 PHE A CA 1
ATOM 637 C C . PHE A 1 83 ? 2.232 2.360 -1.505 1.00 98.31 83 PHE A C 1
ATOM 639 O O . PHE A 1 83 ? 2.721 2.472 -0.379 1.00 98.31 83 PHE A O 1
ATOM 646 N N . VAL A 1 84 ? 2.044 1.181 -2.094 1.00 98.12 84 VAL A N 1
ATOM 647 C CA . VAL A 1 84 ? 2.383 -0.108 -1.482 1.00 98.12 84 VAL A CA 1
ATOM 648 C C . VAL A 1 84 ? 3.593 -0.679 -2.204 1.00 98.12 84 VAL A C 1
ATOM 650 O O . VAL A 1 84 ? 3.480 -1.111 -3.350 1.00 98.12 84 VAL A O 1
ATOM 653 N N . CYS A 1 85 ? 4.742 -0.675 -1.531 1.00 96.62 85 CYS A N 1
ATOM 654 C CA . CYS A 1 85 ? 5.971 -1.299 -2.014 1.00 96.62 85 CYS A CA 1
ATOM 655 C C . CYS A 1 85 ? 6.050 -2.735 -1.488 1.00 96.62 85 CYS A C 1
ATOM 657 O O . CYS A 1 85 ? 5.824 -2.964 -0.298 1.00 96.62 85 CYS A O 1
ATOM 659 N N . PHE A 1 86 ? 6.359 -3.698 -2.350 1.00 94.88 86 PHE A N 1
ATOM 660 C CA . PHE A 1 86 ? 6.348 -5.117 -2.009 1.00 94.88 86 PHE A CA 1
ATOM 661 C C . PHE A 1 86 ? 7.411 -5.902 -2.767 1.00 94.88 86 PHE A C 1
ATOM 663 O O . PHE A 1 86 ? 7.816 -5.529 -3.869 1.00 94.88 86 PHE A O 1
ATOM 670 N N . TRP A 1 87 ? 7.829 -7.011 -2.167 1.00 91.38 87 TRP A N 1
ATOM 671 C CA . TRP A 1 87 ? 8.619 -8.026 -2.843 1.00 91.38 87 TRP A CA 1
ATOM 672 C C . TRP A 1 87 ? 7.688 -8.894 -3.681 1.00 91.38 87 TRP A C 1
ATOM 674 O O . TRP A 1 87 ? 6.750 -9.498 -3.155 1.00 91.38 87 TRP A O 1
ATOM 684 N N . ALA A 1 88 ? 7.940 -8.932 -4.985 1.00 85.06 88 ALA A N 1
ATOM 685 C CA . ALA A 1 88 ? 7.303 -9.859 -5.900 1.00 85.06 88 ALA A CA 1
ATOM 686 C C . ALA A 1 88 ? 8.183 -11.106 -6.033 1.00 85.06 88 ALA A C 1
ATOM 688 O O . ALA A 1 88 ? 9.392 -10.997 -6.256 1.00 85.06 88 ALA A O 1
ATOM 689 N N . SER A 1 89 ? 7.576 -12.282 -5.883 1.00 73.19 89 SER A N 1
ATOM 690 C CA . SER A 1 89 ? 8.253 -13.566 -6.053 1.00 73.19 89 SER A CA 1
ATOM 691 C C . SER A 1 89 ? 7.797 -14.223 -7.356 1.00 73.19 89 SER A C 1
ATOM 693 O O . SER A 1 89 ? 6.625 -14.196 -7.719 1.00 73.19 89 SER A O 1
ATOM 695 N N . GLY A 1 90 ? 8.754 -14.762 -8.108 1.00 71.00 90 GLY A N 1
ATOM 696 C CA . GLY A 1 90 ? 8.564 -15.326 -9.443 1.00 71.00 90 GLY A CA 1
ATOM 697 C C . GLY A 1 90 ? 9.867 -15.967 -9.912 1.00 71.00 90 GLY A C 1
ATOM 698 O O . GLY A 1 90 ? 10.602 -16.498 -9.084 1.00 71.00 90 GLY A O 1
ATOM 699 N N . ALA A 1 91 ? 10.197 -15.869 -11.204 1.00 64.38 91 ALA A N 1
ATOM 700 C CA . ALA A 1 91 ? 11.508 -16.305 -11.704 1.00 64.38 91 ALA A CA 1
ATOM 701 C C . ALA A 1 91 ? 12.678 -15.564 -11.019 1.00 64.38 91 ALA A C 1
ATOM 703 O O . ALA A 1 91 ? 13.738 -16.148 -10.819 1.00 64.38 91 ALA A O 1
ATOM 704 N N . TYR A 1 92 ? 12.452 -14.312 -10.596 1.00 70.88 92 TYR A N 1
ATOM 705 C CA . TYR A 1 92 ? 13.404 -13.508 -9.831 1.00 70.88 92 TYR A CA 1
ATOM 706 C C . TYR A 1 92 ? 12.700 -12.679 -8.755 1.00 70.88 92 TYR A C 1
ATOM 708 O O . TYR A 1 92 ? 11.597 -12.165 -8.978 1.00 70.88 92 TYR A O 1
ATOM 716 N N . LEU A 1 93 ? 13.360 -12.506 -7.607 1.00 72.62 93 LEU A N 1
ATOM 717 C CA . LEU A 1 93 ? 12.919 -11.579 -6.566 1.00 72.62 93 LEU A CA 1
ATOM 718 C C . LEU A 1 93 ? 13.183 -10.141 -7.015 1.00 72.62 93 LEU A C 1
ATOM 720 O O . LEU A 1 93 ? 14.315 -9.780 -7.321 1.00 72.62 93 LEU A O 1
ATOM 724 N N . HIS A 1 94 ? 12.137 -9.319 -7.038 1.00 82.81 94 HIS A N 1
ATOM 725 C CA . HIS A 1 94 ? 12.253 -7.895 -7.345 1.00 82.81 94 HIS A CA 1
ATOM 726 C C . HIS A 1 94 ? 11.252 -7.071 -6.532 1.00 82.81 94 HIS A C 1
ATOM 728 O O . HIS A 1 94 ? 10.202 -7.562 -6.113 1.00 82.81 94 HIS A O 1
ATOM 734 N N . CYS A 1 95 ? 11.574 -5.796 -6.314 1.00 90.00 95 CYS A N 1
ATOM 735 C CA . CYS A 1 95 ? 10.647 -4.842 -5.716 1.00 90.00 95 CYS A CA 1
ATOM 736 C C . CYS A 1 95 ? 9.660 -4.323 -6.759 1.00 90.00 95 CYS A C 1
ATOM 738 O O . CYS A 1 95 ? 10.031 -4.000 -7.890 1.00 90.00 95 CYS A O 1
ATOM 740 N N . ARG A 1 96 ? 8.405 -4.166 -6.349 1.00 93.44 96 ARG A N 1
ATOM 741 C CA . ARG A 1 96 ? 7.366 -3.474 -7.111 1.00 93.44 96 ARG A CA 1
ATOM 742 C C . ARG A 1 96 ? 6.652 -2.471 -6.224 1.00 93.44 96 ARG A C 1
ATOM 744 O O . ARG A 1 96 ? 6.573 -2.643 -5.006 1.00 93.44 96 ARG A O 1
ATOM 751 N N . THR A 1 97 ? 6.090 -1.447 -6.848 1.00 96.88 97 THR A N 1
ATOM 752 C CA . THR A 1 97 ? 5.283 -0.430 -6.183 1.00 96.88 97 THR A CA 1
ATOM 753 C C . THR A 1 97 ? 3.925 -0.336 -6.867 1.00 96.88 97 THR A C 1
ATOM 755 O O . THR A 1 97 ? 3.843 -0.154 -8.079 1.00 96.88 97 THR A O 1
ATOM 758 N N . ASN A 1 98 ? 2.852 -0.442 -6.084 1.00 97.75 98 ASN A N 1
ATOM 759 C CA . ASN A 1 98 ? 1.495 -0.117 -6.517 1.00 97.75 98 ASN A CA 1
ATOM 760 C C . ASN A 1 98 ? 1.129 1.293 -6.057 1.00 97.75 98 ASN A C 1
ATOM 762 O O . ASN A 1 98 ? 1.398 1.632 -4.903 1.00 97.75 98 ASN A O 1
ATOM 766 N N . ALA A 1 99 ? 0.412 2.050 -6.889 1.00 98.25 99 ALA A N 1
ATOM 767 C CA . ALA A 1 99 ? -0.459 3.110 -6.389 1.00 98.25 99 ALA A CA 1
ATOM 768 C C . ALA A 1 99 ? -1.882 2.593 -6.239 1.00 98.25 99 ALA A C 1
ATOM 770 O O . ALA A 1 99 ? -2.446 1.957 -7.134 1.00 98.25 99 ALA A O 1
ATOM 771 N N . VAL A 1 100 ? -2.466 2.914 -5.097 1.00 98.56 100 VAL A N 1
ATOM 772 C CA . VAL A 1 100 ? -3.816 2.544 -4.707 1.00 98.56 100 VAL A CA 1
ATOM 773 C C . VAL A 1 100 ? -4.585 3.824 -4.406 1.00 98.56 100 VAL A C 1
ATOM 775 O O . VAL A 1 100 ? -4.094 4.690 -3.684 1.00 98.56 100 VAL A O 1
ATOM 778 N N . ASP A 1 101 ? -5.787 3.944 -4.953 1.00 98.31 101 ASP A N 1
ATOM 779 C CA . ASP A 1 101 ? -6.729 5.003 -4.605 1.00 98.31 101 ASP A CA 1
ATOM 780 C C . ASP A 1 101 ? -7.100 4.890 -3.116 1.00 98.31 101 ASP A C 1
ATOM 782 O O . ASP A 1 101 ? -7.603 3.857 -2.661 1.00 98.31 101 ASP A O 1
ATOM 786 N N . SER A 1 102 ? -6.819 5.933 -2.333 1.00 97.50 102 SER A N 1
ATOM 787 C CA . SER A 1 102 ? -6.937 5.889 -0.871 1.00 97.50 102 SER A CA 1
ATOM 788 C C . SER A 1 102 ? -8.395 5.855 -0.390 1.00 97.50 102 SER A C 1
ATOM 790 O O . SER A 1 102 ? -8.687 5.365 0.708 1.00 97.50 102 SER A O 1
ATOM 792 N N . ALA A 1 103 ? -9.337 6.304 -1.221 1.00 97.81 103 ALA A N 1
ATOM 793 C CA . ALA A 1 103 ? -10.758 6.294 -0.905 1.00 97.81 103 ALA A CA 1
ATOM 794 C C . ALA A 1 103 ? -11.377 4.900 -1.084 1.00 97.81 103 ALA A C 1
ATOM 796 O O . ALA A 1 103 ? -12.174 4.473 -0.241 1.00 97.81 103 ALA A O 1
ATOM 797 N N . THR A 1 104 ? -10.985 4.189 -2.145 1.00 98.19 104 THR A N 1
ATOM 798 C CA . THR A 1 104 ? -11.650 2.969 -2.633 1.00 98.19 104 THR A CA 1
ATOM 799 C C . THR A 1 104 ? -10.821 1.693 -2.504 1.00 98.19 104 THR A C 1
ATOM 801 O O . THR A 1 104 ? -11.383 0.601 -2.571 1.00 98.19 104 THR A O 1
ATOM 804 N N . GLY A 1 105 ? -9.501 1.796 -2.347 1.00 98.00 105 GLY A N 1
ATOM 805 C CA . GLY A 1 105 ? -8.598 0.645 -2.335 1.00 98.00 105 GLY A CA 1
ATOM 806 C C . GLY A 1 105 ? -8.329 0.049 -3.721 1.00 98.00 105 GLY A C 1
ATOM 807 O O . GLY A 1 105 ? -7.724 -1.020 -3.819 1.00 98.00 105 GLY A O 1
ATOM 808 N N . LYS A 1 106 ? -8.775 0.704 -4.801 1.00 98.31 106 LYS A N 1
ATOM 809 C CA . LYS A 1 106 ? -8.524 0.248 -6.173 1.00 98.31 106 LYS A CA 1
ATOM 810 C C . LYS A 1 106 ? -7.083 0.538 -6.573 1.00 98.31 106 LYS A C 1
ATOM 812 O O . LYS A 1 106 ? -6.601 1.656 -6.412 1.00 98.31 106 LYS A O 1
ATOM 817 N N . ARG A 1 107 ? -6.407 -0.456 -7.148 1.00 98.25 107 ARG A N 1
ATOM 818 C CA . ARG A 1 107 ? -5.098 -0.250 -7.774 1.00 98.25 107 ARG A CA 1
ATOM 819 C C . ARG A 1 107 ? -5.255 0.608 -9.024 1.00 98.25 107 ARG A C 1
ATOM 821 O O . ARG A 1 107 ? -6.040 0.258 -9.901 1.00 98.25 107 ARG A O 1
ATOM 828 N N . LEU A 1 108 ? -4.485 1.686 -9.097 1.00 98.00 108 LEU A N 1
ATOM 829 C CA . LEU A 1 108 ? -4.419 2.565 -10.262 1.00 98.00 108 LEU A CA 1
ATOM 830 C C . LEU A 1 108 ? -3.320 2.118 -11.224 1.00 98.00 108 LEU A C 1
ATOM 832 O O . LEU A 1 108 ? -3.556 2.023 -12.422 1.00 98.00 108 LEU A O 1
ATOM 836 N N . TRP A 1 109 ? -2.142 1.791 -10.691 1.00 97.94 109 TRP A N 1
ATOM 837 C CA . TRP A 1 109 ? -1.012 1.295 -11.473 1.00 97.94 109 TRP A CA 1
ATOM 838 C C . TRP A 1 109 ? -0.088 0.408 -10.637 1.00 97.94 109 TRP A C 1
ATOM 840 O O . TRP A 1 109 ? -0.170 0.379 -9.406 1.00 97.94 109 TRP A O 1
ATOM 850 N N . ASP A 1 110 ? 0.790 -0.312 -11.336 1.00 95.75 110 ASP A N 1
ATOM 851 C CA . ASP A 1 110 ? 1.796 -1.229 -10.799 1.00 95.75 110 ASP A CA 1
ATOM 852 C C . ASP A 1 110 ? 3.089 -1.078 -11.610 1.00 95.75 110 ASP A C 1
ATOM 854 O O . ASP A 1 110 ? 3.089 -1.315 -12.819 1.00 95.75 110 ASP A O 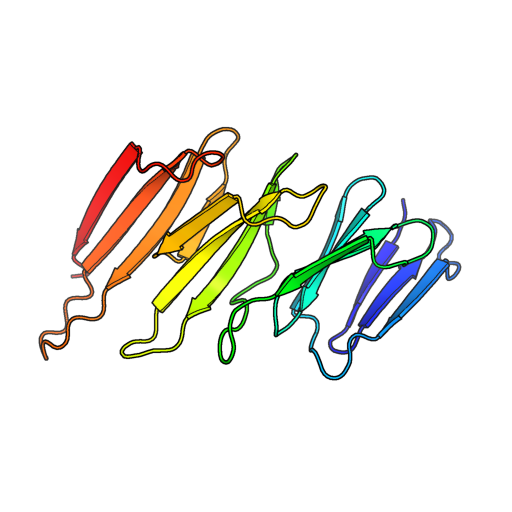1
ATOM 858 N N . VAL A 1 111 ? 4.188 -0.694 -10.961 1.00 94.25 111 VAL A N 1
ATOM 859 C CA . VAL A 1 111 ? 5.479 -0.470 -11.623 1.00 94.25 111 VAL A CA 1
ATOM 860 C C . VAL A 1 111 ? 6.591 -1.210 -10.881 1.00 94.25 111 VAL A C 1
ATOM 862 O O . VAL A 1 111 ? 6.647 -1.218 -9.650 1.00 94.25 111 VAL A O 1
ATOM 865 N N . VAL A 1 112 ? 7.503 -1.829 -11.640 1.00 91.69 112 VAL A N 1
ATOM 866 C CA . VAL A 1 112 ? 8.732 -2.424 -11.094 1.00 91.69 112 VAL A CA 1
ATOM 867 C C . VAL A 1 112 ? 9.616 -1.324 -10.520 1.00 91.69 112 VAL A C 1
ATOM 869 O O . VAL A 1 112 ? 9.892 -0.325 -11.188 1.00 91.69 112 VAL A O 1
ATOM 872 N N . GLY A 1 113 ? 10.081 -1.540 -9.297 1.00 91.75 113 GLY A N 1
ATOM 873 C CA . GLY A 1 113 ? 10.968 -0.645 -8.578 1.00 91.75 113 GLY A CA 1
ATOM 874 C C . GLY A 1 113 ? 10.558 -0.478 -7.121 1.00 91.75 113 GLY A C 1
ATOM 875 O O . GLY A 1 113 ? 9.375 -0.496 -6.761 1.00 91.75 113 GLY A O 1
ATOM 876 N N . GLU A 1 114 ? 11.560 -0.305 -6.271 1.00 93.69 114 GLU A N 1
ATOM 877 C CA . GLU A 1 114 ? 11.372 0.057 -4.878 1.00 93.69 114 GLU A CA 1
ATOM 878 C C . GLU A 1 114 ? 11.092 1.554 -4.771 1.00 93.69 114 GLU A C 1
ATOM 880 O O . GLU A 1 114 ? 11.858 2.376 -5.271 1.00 93.69 114 GLU A O 1
ATOM 885 N N . LEU A 1 115 ? 10.020 1.924 -4.077 1.00 95.94 115 LEU A N 1
ATOM 886 C CA . LEU A 1 115 ? 9.709 3.324 -3.820 1.00 95.94 115 LEU A CA 1
ATOM 887 C C . LEU A 1 115 ? 10.820 4.001 -3.008 1.00 95.94 115 LEU A C 1
ATOM 889 O O . LEU A 1 115 ? 11.027 3.640 -1.852 1.00 95.94 115 LEU A O 1
ATOM 893 N N . LYS A 1 116 ? 11.481 5.020 -3.555 1.00 95.69 116 LYS A N 1
ATOM 894 C CA . LYS A 1 116 ? 12.484 5.815 -2.827 1.00 95.69 116 LYS A CA 1
ATOM 895 C C . LYS A 1 116 ? 11.932 7.148 -2.351 1.00 95.69 116 LYS A C 1
ATOM 897 O O . LYS A 1 116 ? 12.166 7.526 -1.208 1.00 95.69 116 LYS A O 1
ATOM 902 N N . GLN A 1 117 ? 11.153 7.826 -3.190 1.00 96.44 117 GLN A N 1
ATOM 903 C CA . GLN A 1 117 ? 10.609 9.143 -2.869 1.00 96.44 117 GLN A CA 1
ATOM 904 C C . GLN A 1 117 ? 9.218 9.341 -3.474 1.00 96.44 117 GLN A C 1
ATOM 906 O O . GLN A 1 117 ? 8.933 8.863 -4.569 1.00 96.44 117 GLN A O 1
ATOM 911 N N . VAL A 1 118 ? 8.366 10.088 -2.771 1.00 96.69 118 VAL A N 1
ATOM 912 C CA . VAL A 1 118 ? 7.064 10.563 -3.259 1.00 96.69 118 VAL A CA 1
ATOM 913 C C . VAL A 1 118 ? 7.056 12.087 -3.199 1.00 96.69 118 VAL A C 1
ATOM 915 O O . VAL A 1 118 ? 7.407 12.669 -2.174 1.00 96.69 118 VAL A O 1
ATOM 918 N N . THR A 1 119 ? 6.636 12.737 -4.279 1.00 94.00 119 THR A N 1
ATOM 919 C CA . THR A 1 119 ? 6.401 14.182 -4.346 1.00 94.00 119 THR A CA 1
ATOM 920 C C . THR A 1 119 ? 4.922 14.472 -4.641 1.00 94.00 119 THR A C 1
ATOM 922 O O . THR A 1 119 ? 4.077 13.571 -4.726 1.00 94.00 119 THR A O 1
ATOM 925 N N . LYS A 1 120 ? 4.572 15.755 -4.799 1.00 90.88 120 LYS A N 1
ATOM 926 C CA . LYS A 1 120 ? 3.205 16.170 -5.146 1.00 90.88 120 LYS A CA 1
ATOM 927 C C . LYS A 1 120 ? 2.749 15.632 -6.509 1.00 90.88 120 LYS A C 1
ATOM 929 O O . LYS A 1 120 ? 1.555 15.422 -6.695 1.00 90.88 120 LYS A O 1
ATOM 934 N N . THR A 1 121 ? 3.670 15.399 -7.441 1.00 93.31 121 THR A N 1
ATOM 935 C CA . THR A 1 121 ? 3.357 15.018 -8.831 1.00 93.31 121 THR A CA 1
ATOM 936 C C . THR A 1 121 ? 4.023 13.719 -9.266 1.00 93.31 121 THR A C 1
ATOM 938 O O . THR A 1 121 ? 3.495 13.034 -10.137 1.00 93.31 121 THR A O 1
ATOM 941 N N . THR A 1 122 ? 5.133 13.335 -8.643 1.00 96.50 122 THR A N 1
ATOM 942 C CA . THR A 1 122 ? 5.945 12.198 -9.083 1.00 96.50 122 THR A CA 1
ATOM 943 C C . THR A 1 122 ? 6.258 11.228 -7.957 1.00 96.50 122 THR A C 1
ATOM 945 O O . THR A 1 122 ? 6.172 11.556 -6.772 1.00 96.50 122 THR A O 1
ATOM 948 N N . VAL A 1 123 ? 6.650 10.020 -8.339 1.00 97.31 123 VAL A N 1
ATOM 949 C CA . VAL A 1 123 ? 7.349 9.073 -7.475 1.00 97.31 123 VAL A CA 1
ATOM 950 C C . VAL A 1 123 ? 8.687 8.721 -8.107 1.00 97.31 123 VAL A C 1
ATOM 952 O O . VAL A 1 123 ? 8.782 8.592 -9.325 1.00 97.31 123 VAL A O 1
ATOM 955 N N . VAL A 1 124 ? 9.717 8.575 -7.281 1.00 97.06 124 VAL A N 1
ATOM 956 C CA . VAL A 1 124 ? 11.023 8.061 -7.700 1.00 97.06 124 VAL A CA 1
ATOM 957 C C . VAL A 1 124 ? 11.122 6.626 -7.219 1.00 97.06 124 VAL A C 1
ATOM 959 O O . VAL A 1 124 ? 10.998 6.363 -6.016 1.00 97.06 124 VAL A O 1
ATOM 962 N N . LEU A 1 125 ? 11.331 5.707 -8.155 1.00 95.50 125 LEU A N 1
ATOM 963 C CA . LEU A 1 125 ? 11.560 4.298 -7.876 1.00 95.50 125 LEU A CA 1
ATOM 964 C C . LEU A 1 125 ? 12.999 3.931 -8.234 1.00 95.50 125 LEU A C 1
ATOM 966 O O . LEU A 1 125 ? 13.558 4.446 -9.197 1.00 95.50 125 LEU A O 1
ATOM 970 N N . GLU A 1 126 ? 13.578 3.010 -7.481 1.00 93.00 126 GLU A N 1
ATOM 971 C CA . GLU A 1 126 ? 14.841 2.365 -7.830 1.00 93.00 126 GLU A CA 1
ATOM 972 C C . GLU A 1 126 ? 14.545 0.975 -8.384 1.00 93.00 126 GLU A C 1
ATOM 974 O O . GLU A 1 126 ? 13.941 0.138 -7.707 1.00 93.00 126 GLU A O 1
ATOM 979 N N . ARG A 1 127 ? 14.948 0.726 -9.625 1.00 88.44 127 ARG A N 1
ATOM 980 C CA . ARG A 1 127 ? 14.874 -0.583 -10.263 1.00 88.44 127 ARG A CA 1
ATOM 981 C C . ARG A 1 127 ? 16.212 -1.275 -10.097 1.00 88.44 127 ARG A C 1
ATOM 983 O O . ARG A 1 127 ? 17.244 -0.722 -10.462 1.00 88.44 127 ARG A O 1
ATOM 990 N N . ARG A 1 128 ? 16.148 -2.492 -9.568 1.00 82.75 128 ARG A N 1
ATOM 991 C CA . ARG A 1 128 ? 17.247 -3.449 -9.580 1.00 82.75 128 ARG A CA 1
ATOM 992 C C . ARG A 1 128 ? 16.799 -4.609 -10.445 1.00 82.75 128 ARG A C 1
ATOM 994 O O . ARG A 1 128 ? 15.797 -5.252 -10.125 1.00 82.75 128 ARG A O 1
ATOM 1001 N N . PHE A 1 129 ? 17.480 -4.813 -11.561 1.00 70.06 129 PHE A N 1
ATOM 1002 C CA . PHE A 1 129 ? 17.237 -5.954 -12.429 1.00 70.06 129 PHE A CA 1
ATOM 1003 C C . PHE A 1 129 ? 18.250 -7.046 -12.085 1.00 70.06 129 PHE A C 1
ATOM 1005 O O . PHE A 1 129 ? 19.445 -6.815 -12.240 1.00 70.06 129 PHE A O 1
ATOM 1012 N N . PRO A 1 130 ? 17.821 -8.235 -11.641 1.00 60.66 130 PRO A N 1
ATOM 1013 C CA . PRO A 1 130 ? 18.682 -9.400 -11.729 1.00 60.66 130 PRO A CA 1
ATOM 1014 C C . PRO A 1 130 ? 18.702 -9.867 -13.190 1.00 60.66 130 PRO A C 1
ATOM 1016 O O . PRO A 1 130 ? 17.664 -10.237 -13.742 1.00 60.66 130 PRO A O 1
ATOM 1019 N N . TYR A 1 131 ? 19.873 -9.844 -13.825 1.00 49.94 131 TYR A N 1
ATOM 1020 C CA . TYR A 1 131 ? 20.106 -10.614 -15.046 1.00 49.94 131 TYR A CA 1
ATOM 1021 C C . TYR A 1 131 ? 20.319 -12.099 -14.679 1.00 49.94 131 TYR A C 1
ATOM 1023 O O . TYR A 1 131 ? 20.890 -12.387 -13.628 1.00 49.94 131 TYR A O 1
ATOM 1031 N N . PRO A 1 132 ? 19.936 -13.067 -15.536 1.00 53.03 132 PRO A N 1
ATOM 1032 C CA . PRO A 1 132 ? 20.441 -14.448 -15.476 1.00 53.03 132 PRO A CA 1
ATOM 1033 C C . PRO A 1 132 ? 21.948 -14.587 -15.778 1.00 53.03 132 PRO A C 1
ATOM 1035 O O . PRO A 1 132 ? 22.429 -15.703 -15.964 1.00 53.03 132 PRO A O 1
ATOM 1038 N N . ASP A 1 133 ? 22.688 -13.484 -15.866 1.00 46.41 133 ASP A N 1
ATOM 1039 C CA . ASP A 1 133 ? 24.102 -13.458 -16.219 1.00 46.41 133 ASP A CA 1
ATOM 1040 C C . ASP A 1 133 ? 24.960 -13.529 -14.936 1.00 46.41 133 ASP A C 1
ATOM 1042 O O . ASP A 1 133 ? 24.685 -12.793 -13.987 1.00 46.41 133 ASP A O 1
ATOM 1046 N N . PRO A 1 134 ? 25.984 -14.401 -14.856 1.00 47.72 134 PRO A N 1
ATOM 1047 C CA . PRO A 1 134 ? 26.903 -14.478 -13.717 1.00 47.72 134 PRO A CA 1
ATOM 1048 C C . PRO A 1 134 ? 27.800 -13.236 -13.525 1.00 47.72 134 PRO A C 1
ATOM 1050 O O . PRO A 1 134 ? 28.652 -13.242 -12.634 1.00 47.72 134 PRO A O 1
ATOM 1053 N N . THR A 1 135 ? 27.653 -12.180 -14.329 1.00 51.06 135 THR A N 1
ATOM 1054 C CA . THR A 1 135 ? 28.388 -10.923 -14.143 1.00 51.06 135 THR A CA 1
ATOM 1055 C C . THR A 1 135 ? 27.763 -10.042 -13.042 1.00 51.06 135 THR A C 1
ATOM 1057 O O . THR A 1 135 ? 26.562 -9.783 -13.048 1.00 51.06 135 THR A O 1
ATOM 1060 N N . PRO A 1 136 ? 28.554 -9.545 -12.069 1.00 49.56 136 PRO A N 1
ATOM 1061 C CA . PRO A 1 136 ? 28.051 -8.980 -10.812 1.00 49.56 136 PRO A CA 1
ATOM 1062 C C . PRO A 1 136 ? 27.579 -7.520 -10.917 1.00 49.56 136 PRO A C 1
ATOM 1064 O O . PRO A 1 136 ? 27.517 -6.814 -9.911 1.00 49.56 136 PRO A O 1
ATOM 1067 N N . HIS A 1 137 ? 27.262 -7.033 -12.114 1.00 52.84 137 HIS A N 1
ATOM 1068 C CA . HIS A 1 137 ? 26.839 -5.649 -12.285 1.00 52.84 137 HIS A CA 1
ATOM 1069 C C . HIS A 1 137 ? 25.325 -5.555 -12.091 1.00 52.84 137 HIS A C 1
ATOM 1071 O O . HIS A 1 137 ? 24.548 -5.739 -13.026 1.00 52.84 137 HIS A O 1
ATOM 1077 N N . GLU A 1 138 ? 24.897 -5.261 -10.861 1.00 61.28 138 GLU A N 1
ATOM 1078 C CA . GLU A 1 138 ? 23.546 -4.751 -10.633 1.00 61.28 138 GLU A CA 1
ATOM 1079 C C . GLU A 1 138 ? 23.404 -3.434 -11.410 1.00 61.28 138 GLU A C 1
ATOM 1081 O O . GLU A 1 138 ? 23.972 -2.404 -11.034 1.00 61.28 138 GLU A O 1
ATOM 1086 N N . GLU A 1 139 ? 22.657 -3.454 -12.517 1.00 71.62 139 GLU A N 1
ATOM 1087 C CA . GLU A 1 139 ? 22.213 -2.212 -13.139 1.00 71.62 139 GLU A CA 1
ATOM 1088 C C . GLU A 1 139 ? 21.132 -1.607 -12.243 1.00 71.62 139 GLU A C 1
ATOM 1090 O O . GLU A 1 139 ? 20.019 -2.136 -12.111 1.00 71.62 139 GLU A O 1
ATOM 1095 N N . ILE A 1 140 ? 21.478 -0.492 -11.602 1.00 82.25 140 ILE A N 1
ATOM 1096 C CA . ILE A 1 140 ? 20.569 0.251 -10.743 1.00 82.25 140 ILE A CA 1
ATOM 1097 C C . ILE A 1 140 ? 20.073 1.451 -11.535 1.00 82.25 140 ILE A C 1
ATOM 1099 O O . ILE A 1 140 ? 20.830 2.340 -11.914 1.00 82.25 140 ILE A O 1
ATOM 1103 N N . SER A 1 141 ? 18.768 1.503 -11.767 1.00 87.88 141 SER A N 1
ATOM 1104 C CA . SER A 1 141 ? 18.145 2.628 -12.459 1.00 87.88 141 SER A CA 1
ATOM 1105 C C . SER A 1 141 ? 17.199 3.373 -11.536 1.00 87.88 141 SER A C 1
ATOM 1107 O O . SER A 1 141 ? 16.329 2.770 -10.909 1.00 87.88 141 SER A O 1
ATOM 1109 N N . GLN A 1 142 ? 17.319 4.696 -11.483 1.00 92.19 142 GLN A N 1
ATOM 1110 C CA . GLN A 1 142 ? 16.304 5.551 -10.882 1.00 92.19 142 GLN A CA 1
ATOM 1111 C C . GLN A 1 142 ? 15.304 5.981 -11.945 1.00 92.19 142 GLN A C 1
ATOM 1113 O O . GLN A 1 142 ? 15.679 6.560 -12.965 1.00 92.19 142 GLN A O 1
ATOM 1118 N N . VAL A 1 143 ? 14.027 5.724 -11.687 1.00 93.75 143 VAL A N 1
ATOM 1119 C CA . VAL A 1 143 ? 12.929 6.082 -12.582 1.00 93.75 143 VAL A CA 1
ATOM 1120 C C . VAL A 1 143 ? 11.976 7.041 -11.892 1.00 93.75 143 VAL A C 1
ATOM 1122 O O . VAL A 1 143 ? 11.512 6.798 -10.778 1.00 93.75 143 VAL A O 1
ATOM 1125 N N . THR A 1 144 ? 11.681 8.142 -12.566 1.00 96.25 144 THR A N 1
ATOM 1126 C CA . THR A 1 144 ? 10.683 9.120 -12.149 1.00 96.25 144 THR A CA 1
ATOM 1127 C C . THR A 1 144 ? 9.394 8.820 -12.889 1.00 96.25 144 THR A C 1
ATOM 1129 O O . THR A 1 144 ? 9.356 8.820 -14.120 1.00 96.25 144 THR A O 1
ATOM 1132 N N . ILE A 1 145 ? 8.335 8.576 -12.133 1.00 96.1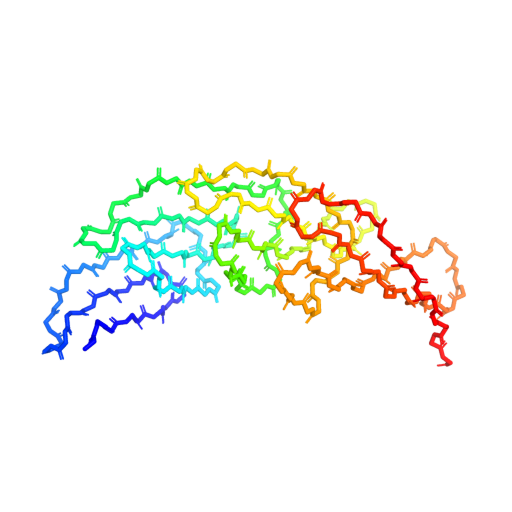2 145 ILE A N 1
ATOM 1133 C CA . ILE A 1 145 ? 7.023 8.185 -12.636 1.00 96.12 145 ILE A CA 1
ATOM 1134 C C . ILE A 1 145 ? 6.004 9.253 -12.233 1.00 96.12 145 ILE A C 1
ATOM 1136 O O . ILE A 1 145 ? 6.043 9.758 -11.108 1.00 96.12 145 ILE A O 1
ATOM 1140 N N . ASP A 1 146 ? 5.059 9.575 -13.113 1.00 97.31 146 ASP A N 1
ATOM 1141 C CA . ASP A 1 146 ? 3.871 10.344 -12.750 1.00 97.31 146 ASP A CA 1
ATOM 1142 C C . ASP A 1 146 ? 3.067 9.580 -11.693 1.00 97.31 146 ASP A C 1
ATOM 1144 O O . ASP A 1 146 ? 2.602 8.458 -11.916 1.00 97.31 146 ASP A O 1
ATOM 1148 N N . ARG A 1 147 ? 2.870 10.192 -10.524 1.00 96.00 147 ARG A N 1
ATOM 1149 C CA 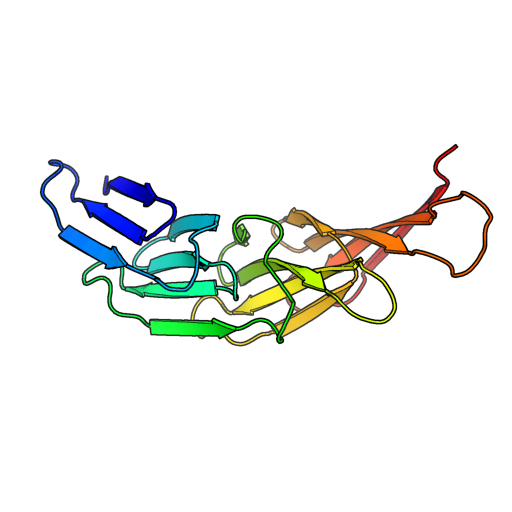. ARG A 1 147 ? 2.339 9.467 -9.366 1.00 96.00 147 ARG A CA 1
ATOM 1150 C C . ARG A 1 147 ? 0.907 8.969 -9.560 1.00 96.00 147 ARG A C 1
ATOM 1152 O O . ARG A 1 147 ? 0.488 8.061 -8.848 1.00 96.00 147 ARG A O 1
ATOM 1159 N N . ARG A 1 148 ? 0.128 9.590 -10.453 1.00 94.56 148 ARG A N 1
ATOM 1160 C CA . ARG A 1 148 ? -1.303 9.304 -10.620 1.00 94.56 148 ARG A CA 1
ATOM 1161 C C . ARG A 1 148 ? -1.545 8.283 -11.722 1.00 94.56 148 ARG A C 1
ATOM 1163 O O . ARG A 1 148 ? -2.399 7.419 -11.567 1.00 94.56 148 ARG A O 1
ATOM 1170 N N . THR A 1 149 ? -0.809 8.403 -12.816 1.00 95.62 149 THR A N 1
ATOM 1171 C CA . THR A 1 149 ? -0.989 7.596 -14.028 1.00 95.62 149 THR A CA 1
ATOM 1172 C C . THR A 1 149 ? -0.062 6.392 -14.081 1.00 95.62 149 THR A C 1
ATOM 1174 O O . THR A 1 149 ? -0.406 5.406 -14.722 1.00 95.62 149 THR A O 1
ATOM 1177 N N . GLY A 1 150 ? 1.084 6.441 -13.399 1.00 94.12 150 GLY A N 1
ATOM 1178 C CA . GLY A 1 150 ? 2.101 5.397 -13.503 1.00 94.12 150 GLY A CA 1
ATOM 1179 C C . GLY A 1 150 ? 2.973 5.529 -14.755 1.00 94.12 150 GLY A C 1
ATOM 1180 O O . GLY A 1 150 ? 3.789 4.648 -15.015 1.00 94.12 150 GLY A O 1
ATOM 1181 N N . ASN A 1 151 ? 2.829 6.619 -15.517 1.00 95.62 151 ASN A N 1
ATOM 1182 C CA . ASN A 1 151 ? 3.620 6.862 -16.719 1.00 95.62 151 ASN A CA 1
ATOM 1183 C C . ASN A 1 151 ? 5.048 7.276 -16.359 1.00 95.62 151 ASN A C 1
ATOM 1185 O O . ASN A 1 151 ? 5.259 8.197 -15.567 1.00 95.62 151 ASN A O 1
ATOM 1189 N N . GLU A 1 152 ? 6.030 6.616 -16.964 1.00 94.69 152 GLU A N 1
ATOM 1190 C CA . GLU A 1 152 ? 7.437 6.971 -16.811 1.00 94.69 152 GLU A CA 1
ATOM 1191 C C . GLU A 1 152 ? 7.734 8.312 -17.490 1.00 94.69 152 GLU A C 1
ATOM 1193 O O . GLU A 1 152 ? 7.343 8.545 -18.631 1.00 94.69 152 GLU A O 1
ATOM 1198 N N . GLN A 1 153 ? 8.398 9.207 -16.760 1.00 90.25 153 GLN A N 1
ATOM 1199 C CA . GLN A 1 153 ? 8.773 10.540 -17.236 1.00 90.25 153 GLN A CA 1
ATOM 1200 C C . GLN A 1 153 ? 10.276 10.649 -17.497 1.00 90.25 153 GLN A C 1
ATOM 1202 O O . GLN A 1 153 ? 10.695 11.352 -18.413 1.00 90.25 153 GLN A O 1
ATOM 1207 N N . GLN A 1 154 ? 11.095 9.984 -16.680 1.00 87.56 154 GLN A N 1
ATOM 1208 C CA . GLN A 1 154 ? 12.548 10.007 -16.810 1.00 87.56 154 GLN A CA 1
ATOM 1209 C C . GLN A 1 154 ? 13.162 8.745 -16.213 1.00 87.56 154 GLN A C 1
ATOM 1211 O O . GLN A 1 154 ? 12.722 8.293 -15.158 1.00 87.56 154 GLN A O 1
ATOM 1216 N N . THR A 1 155 ? 14.245 8.271 -16.825 1.00 89.56 155 THR A N 1
ATOM 1217 C CA . THR A 1 155 ? 15.097 7.207 -16.290 1.00 89.56 155 THR A CA 1
ATOM 1218 C C . THR A 1 155 ? 16.551 7.660 -16.273 1.00 89.56 155 THR A C 1
ATOM 1220 O O . THR A 1 155 ? 17.028 8.296 -17.213 1.00 89.56 155 THR A O 1
ATOM 1223 N N . LYS A 1 156 ? 17.245 7.370 -15.172 1.00 87.19 156 LYS A N 1
ATOM 1224 C CA . LYS A 1 156 ? 18.684 7.564 -14.999 1.00 87.19 156 LYS A CA 1
ATOM 1225 C C . LYS A 1 156 ? 19.293 6.235 -14.565 1.00 87.19 156 LYS A C 1
ATOM 1227 O O . LYS A 1 156 ? 19.073 5.813 -13.431 1.00 87.19 156 LYS A O 1
ATOM 1232 N N . SER A 1 157 ? 20.036 5.595 -15.459 1.00 80.62 157 SER A N 1
ATOM 1233 C CA . SER A 1 157 ? 20.795 4.386 -15.137 1.00 80.62 157 SER A CA 1
ATOM 1234 C C . SER A 1 157 ? 22.130 4.756 -14.497 1.00 80.62 157 SER A C 1
ATOM 1236 O O . SER A 1 157 ? 22.794 5.702 -14.927 1.00 80.62 157 SER A O 1
ATOM 1238 N N . GLY A 1 158 ? 22.521 4.009 -13.471 1.00 66.69 158 GLY A N 1
ATOM 1239 C CA . GLY A 1 158 ? 23.858 4.012 -12.902 1.00 66.69 158 GLY A CA 1
ATOM 1240 C C . GLY A 1 158 ? 24.353 2.577 -12.772 1.00 66.69 158 GLY A C 1
ATOM 1241 O O . GLY A 1 158 ? 23.623 1.690 -12.332 1.00 66.69 158 GLY A O 1
ATOM 1242 N N . THR A 1 159 ? 25.598 2.335 -13.156 1.00 56.09 159 THR A N 1
ATOM 1243 C CA . THR A 1 159 ? 26.256 1.059 -12.878 1.00 56.09 159 THR A CA 1
ATOM 1244 C C . THR A 1 159 ? 26.805 1.124 -11.457 1.00 56.09 159 THR A C 1
ATOM 1246 O O . THR A 1 159 ? 27.507 2.084 -11.128 1.00 56.09 159 THR A O 1
ATOM 1249 N N . SER A 1 160 ? 26.498 0.143 -10.603 1.00 53.88 160 SER A N 1
ATOM 1250 C CA . SER A 1 160 ? 27.286 -0.013 -9.377 1.00 53.88 160 SER A CA 1
ATOM 1251 C C . SER A 1 160 ? 28.708 -0.405 -9.794 1.00 53.88 160 SER A C 1
ATOM 1253 O O . SER A 1 160 ? 28.874 -1.395 -10.510 1.00 53.88 160 SER A O 1
ATOM 1255 N N . LEU A 1 161 ? 29.697 0.419 -9.425 1.00 42.62 161 LEU A N 1
ATOM 1256 C CA . LEU A 1 161 ? 31.124 0.097 -9.563 1.00 42.62 161 LEU A CA 1
ATOM 1257 C C . LEU A 1 161 ? 31.497 -1.093 -8.675 1.00 42.62 161 LEU A C 1
ATOM 1259 O O . LEU A 1 161 ? 30.921 -1.187 -7.564 1.00 42.62 161 LEU A O 1
#

Foldseek 3Di:
DWDWDDDQFWIWIADPVRHGQDIDGDPPWTWQDWDDDDQWIWTFTQFFIWIAGNRRRHTPDTAGDDPPKGFPHDWDDDVQWTKTWIWDDDPDTFIKIWIAGNNRRHTQDIGTFGFDDDDNFWTWGWHFDDDPDPDPWGWIKIWIAGRRRRHTDDIDIDTDD

Organism: Armatimonas rosea (NCBI:txid685828)

Sequence (161 aa):
MQKLQVRKEGIQLSNAAGRAGWKKSFLPATVIGAELASDRVFVTVSDGLICLDAKHGRQLWRFRLPDRHSPSKQAVLSGELAFVCFWASGAYLHCRTNAVDSATGKRLWDVVGELKQVTKTTVVLERRFPYPDPTPHEEISQVTIDRRTGNEQQTKSGTSL

Radius of gyration: 17.36 Å; chains: 1; bounding box: 46×32×44 Å

pLDDT: mean 89.23, std 13.09, range [42.62, 98.69]

Secondary structure (DSSP, 8-state):
--EEEEETTEEEEE-TT--EEEEEE-TTSPEEEEEEETTEEEEEETTEEEEEETTT--EEEEEEPPTT-EESSPPEEETTEEEEEEEE-SSS-EEEEEEEETTT--EEEEEESEEEEE-SSEEEEEEEEPPSSSS---EEEEEEEETTT--EEEEEEEE--